Protein AF-A0A956QIU5-F1 (afdb_monomer)

Mean predicted aligned error: 4.74 Å

Radius of gyration: 16.52 Å; Cα contacts (8 Å, |Δi|>4): 47; chains: 1; bounding box: 33×35×39 Å

Structure (mmCIF, N/CA/C/O backbone):
data_AF-A0A956QIU5-F1
#
_entry.id   AF-A0A956QIU5-F1
#
loop_
_atom_site.group_PDB
_atom_site.id
_atom_site.type_symbol
_atom_site.label_atom_id
_atom_site.label_alt_id
_atom_site.label_comp_id
_atom_site.label_asym_id
_atom_site.label_entity_id
_atom_site.label_seq_id
_atom_site.pdbx_PDB_ins_code
_atom_site.Cartn_x
_atom_site.Cartn_y
_atom_site.Cartn_z
_atom_site.occupancy
_atom_site.B_iso_or_equiv
_atom_site.auth_seq_id
_atom_site.auth_comp_id
_atom_site.auth_asym_id
_atom_site.auth_atom_id
_atom_site.pdbx_PDB_model_num
ATOM 1 N N . MET A 1 1 ? 23.597 18.977 -25.306 1.00 56.09 1 MET A N 1
ATOM 2 C CA . MET A 1 1 ? 23.369 18.804 -23.857 1.00 56.09 1 MET A CA 1
ATOM 3 C C . MET A 1 1 ? 23.405 17.309 -23.591 1.00 56.09 1 MET A C 1
ATOM 5 O O . MET A 1 1 ? 22.580 16.603 -24.156 1.00 56.09 1 MET A O 1
ATOM 9 N N . ALA A 1 2 ? 24.438 16.808 -22.912 1.00 66.12 2 ALA A N 1
ATOM 10 C CA . ALA A 1 2 ? 24.595 15.374 -22.662 1.00 66.12 2 ALA A CA 1
ATOM 11 C C . ALA A 1 2 ? 23.584 14.923 -21.598 1.00 66.12 2 ALA A C 1
ATOM 13 O O . ALA A 1 2 ? 23.383 15.629 -20.612 1.00 66.12 2 ALA A O 1
ATOM 14 N N . ASN A 1 3 ? 22.933 13.780 -21.813 1.00 76.06 3 ASN A N 1
ATOM 15 C CA . ASN A 1 3 ? 22.008 13.195 -20.848 1.00 76.06 3 ASN A CA 1
ATOM 16 C C . ASN A 1 3 ? 22.778 12.880 -19.550 1.00 76.06 3 ASN A C 1
ATOM 18 O O . ASN A 1 3 ? 23.736 12.110 -19.589 1.00 76.06 3 ASN A O 1
ATOM 22 N N . ALA A 1 4 ? 22.402 13.513 -18.434 1.00 82.88 4 ALA A N 1
ATOM 23 C CA . ALA A 1 4 ? 23.129 13.535 -17.159 1.00 82.88 4 ALA A CA 1
ATOM 24 C C . ALA A 1 4 ? 23.070 12.198 -16.388 1.00 82.88 4 ALA A C 1
ATOM 26 O O . ALA A 1 4 ? 22.774 12.167 -15.198 1.00 82.88 4 ALA A O 1
ATOM 27 N N . GLY A 1 5 ? 23.297 11.075 -17.071 1.00 88.19 5 GLY A N 1
ATOM 28 C CA . GLY A 1 5 ? 23.177 9.738 -16.494 1.00 88.19 5 GLY A CA 1
ATOM 29 C C . GLY A 1 5 ? 21.733 9.265 -16.299 1.00 88.19 5 GLY A C 1
ATOM 30 O O . GLY A 1 5 ? 21.528 8.254 -15.635 1.00 88.19 5 GLY A O 1
ATOM 31 N N . VAL A 1 6 ? 20.731 9.944 -16.875 1.00 91.06 6 VAL A N 1
ATOM 32 C CA . VAL A 1 6 ? 19.338 9.476 -16.804 1.00 91.06 6 VAL A CA 1
ATOM 33 C C . VAL A 1 6 ? 19.169 8.273 -17.721 1.00 91.06 6 VAL A C 1
ATOM 35 O O . VAL A 1 6 ? 19.331 8.363 -18.941 1.00 91.06 6 VAL A O 1
ATOM 38 N N . GLN A 1 7 ? 18.828 7.143 -17.115 1.00 89.38 7 GLN A N 1
ATOM 39 C CA . GLN A 1 7 ? 18.541 5.891 -17.798 1.00 89.38 7 GLN A CA 1
ATOM 40 C C . GLN A 1 7 ? 17.045 5.590 -17.734 1.00 89.38 7 GLN A C 1
ATOM 42 O O . GLN A 1 7 ? 16.343 6.029 -16.823 1.00 89.38 7 GLN A O 1
ATOM 47 N N . VAL A 1 8 ? 16.558 4.834 -18.716 1.00 92.94 8 VAL A N 1
ATOM 48 C CA . VAL A 1 8 ? 15.177 4.347 -18.711 1.00 92.94 8 VAL A CA 1
ATOM 49 C C . VAL A 1 8 ? 14.992 3.323 -17.594 1.00 92.94 8 VAL A C 1
ATOM 51 O O . VAL A 1 8 ? 15.866 2.487 -17.358 1.00 92.94 8 VAL A O 1
ATOM 54 N N . VAL A 1 9 ? 13.846 3.375 -16.917 1.00 92.38 9 VAL A N 1
ATOM 55 C CA . VAL A 1 9 ? 13.485 2.355 -15.928 1.00 92.38 9 VAL A CA 1
ATOM 56 C C . VAL A 1 9 ? 13.242 1.036 -16.672 1.00 92.38 9 VAL A C 1
ATOM 58 O O . VAL A 1 9 ? 12.477 1.031 -17.642 1.00 92.38 9 VAL A O 1
ATOM 61 N N . PRO A 1 10 ? 13.891 -0.073 -16.277 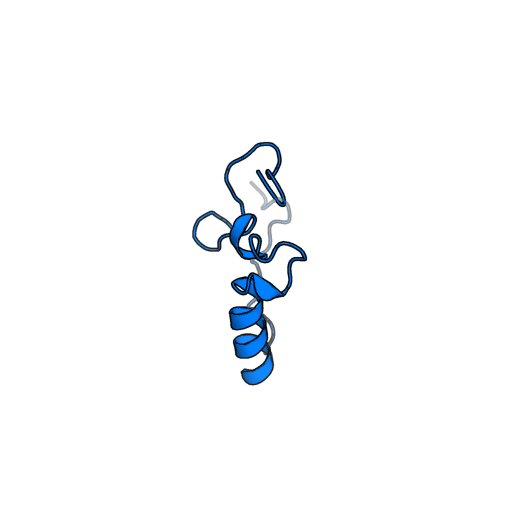1.00 94.12 10 PRO A N 1
ATOM 62 C CA . PRO A 1 10 ? 13.676 -1.357 -16.927 1.00 94.12 10 PRO A CA 1
ATOM 63 C C . PRO A 1 10 ? 12.267 -1.887 -16.641 1.00 94.12 10 PRO A C 1
ATOM 65 O O . PRO A 1 10 ? 11.612 -1.491 -15.676 1.00 94.12 10 PRO A O 1
ATOM 68 N N . ALA A 1 11 ? 11.813 -2.826 -17.469 1.00 95.00 11 ALA A N 1
ATOM 69 C CA . ALA A 1 11 ? 10.583 -3.553 -17.192 1.00 95.00 11 ALA A CA 1
ATOM 70 C C . ALA A 1 11 ? 10.668 -4.260 -15.829 1.00 95.00 11 ALA A C 1
ATOM 72 O O . ALA A 1 11 ? 11.733 -4.739 -15.428 1.00 95.00 11 ALA A O 1
ATOM 73 N N . ALA A 1 12 ? 9.535 -4.336 -15.129 1.00 91.56 12 ALA A N 1
ATOM 74 C CA . ALA A 1 12 ? 9.465 -5.045 -13.860 1.00 91.56 12 ALA A CA 1
ATOM 75 C C . ALA A 1 12 ? 9.865 -6.525 -14.044 1.00 91.56 12 ALA A C 1
ATOM 77 O O . ALA A 1 12 ? 9.487 -7.144 -15.045 1.00 91.56 12 ALA A O 1
ATOM 78 N N . PRO A 1 13 ? 10.615 -7.115 -13.098 1.00 94.38 13 PRO A N 1
ATOM 79 C CA . PRO A 1 13 ? 10.98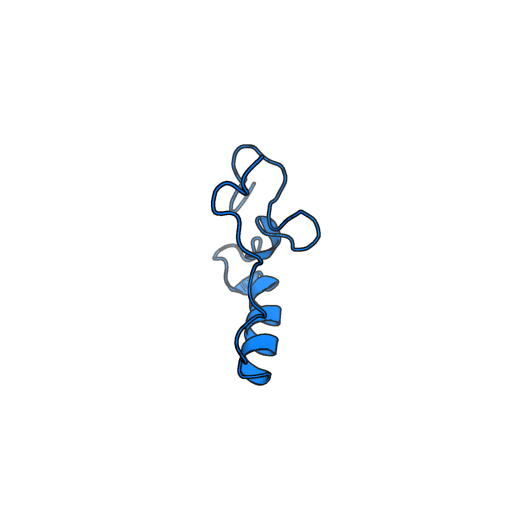6 -8.522 -13.168 1.00 94.38 13 PRO A CA 1
ATOM 80 C C . PRO A 1 13 ? 9.750 -9.418 -13.050 1.00 94.38 13 PRO A C 1
ATOM 82 O O . PRO A 1 13 ? 8.818 -9.096 -12.313 1.00 94.38 13 PRO A O 1
ATOM 85 N N . ALA A 1 14 ? 9.768 -10.575 -13.715 1.00 96.44 14 ALA A N 1
ATOM 86 C CA . ALA A 1 14 ? 8.695 -11.558 -13.599 1.00 96.44 14 ALA A CA 1
ATOM 87 C C . ALA A 1 14 ? 8.488 -11.968 -12.131 1.00 96.44 14 ALA A C 1
ATOM 89 O O . ALA A 1 14 ? 9.440 -12.326 -11.438 1.00 96.44 14 ALA A O 1
ATOM 90 N N . GLN A 1 15 ? 7.240 -11.906 -11.672 1.00 96.62 15 GLN A N 1
ATOM 91 C CA . GLN A 1 15 ? 6.823 -12.312 -10.333 1.00 96.62 15 GLN A CA 1
ATOM 92 C C . GLN A 1 15 ? 5.811 -13.455 -10.437 1.00 96.62 15 GLN A C 1
ATOM 94 O O . GLN A 1 15 ? 5.100 -13.580 -11.433 1.00 96.62 15 GLN A O 1
ATOM 99 N N . ASP A 1 16 ? 5.718 -14.267 -9.388 1.00 98.31 16 ASP A N 1
ATOM 100 C CA . ASP A 1 16 ? 4.650 -15.257 -9.248 1.00 98.31 16 ASP A CA 1
ATOM 101 C C . ASP A 1 16 ? 3.288 -14.547 -9.161 1.00 98.31 16 ASP A C 1
ATOM 103 O O . ASP A 1 16 ? 3.049 -13.752 -8.248 1.00 98.31 16 ASP A O 1
ATOM 107 N N . ALA A 1 17 ? 2.390 -14.849 -10.102 1.00 98.06 17 ALA A N 1
ATOM 108 C CA . ALA A 1 17 ? 1.073 -14.229 -10.191 1.00 98.06 17 ALA A CA 1
ATOM 109 C C . ALA A 1 17 ? 0.240 -14.423 -8.913 1.00 98.06 17 ALA A C 1
ATOM 111 O O . ALA A 1 17 ? -0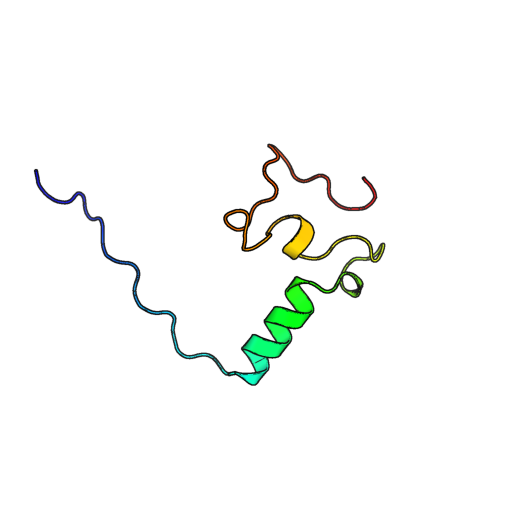.479 -13.508 -8.513 1.00 98.06 17 ALA A O 1
ATOM 112 N N . ALA A 1 18 ? 0.372 -15.569 -8.234 1.00 98.50 18 ALA A N 1
ATOM 113 C CA . ALA A 1 18 ? -0.341 -15.822 -6.984 1.00 98.50 18 ALA A CA 1
ATOM 114 C C . ALA A 1 18 ? 0.160 -14.903 -5.859 1.00 98.50 18 ALA A C 1
ATOM 116 O O . ALA A 1 18 ? -0.639 -14.364 -5.092 1.00 98.50 18 ALA A O 1
ATOM 117 N N . LYS A 1 19 ? 1.475 -14.657 -5.795 1.00 98.38 19 LYS A N 1
ATOM 118 C CA . LYS A 1 19 ? 2.062 -13.716 -4.829 1.00 98.38 19 LYS A CA 1
ATOM 119 C C . LYS A 1 19 ? 1.686 -12.274 -5.133 1.00 98.38 19 LYS A C 1
ATOM 121 O O . LYS A 1 19 ? 1.414 -11.528 -4.199 1.00 98.38 19 LYS A O 1
ATOM 126 N N . VAL A 1 20 ? 1.645 -11.886 -6.409 1.00 98.25 20 VAL A N 1
ATOM 127 C CA . VAL A 1 20 ? 1.204 -10.542 -6.815 1.00 98.25 20 VAL A CA 1
ATOM 128 C C . VAL A 1 20 ? -0.250 -10.315 -6.411 1.00 98.25 20 VAL A C 1
ATOM 130 O O . VAL A 1 20 ? -0.549 -9.301 -5.788 1.00 98.25 20 VAL A O 1
ATOM 133 N N . ALA A 1 21 ? -1.139 -11.272 -6.693 1.00 98.50 21 ALA A N 1
ATOM 134 C CA . ALA A 1 21 ? -2.549 -11.175 -6.323 1.00 98.50 21 ALA A CA 1
ATOM 135 C C . ALA A 1 21 ? -2.743 -11.092 -4.800 1.00 98.50 21 ALA A C 1
ATOM 137 O O . ALA A 1 21 ? -3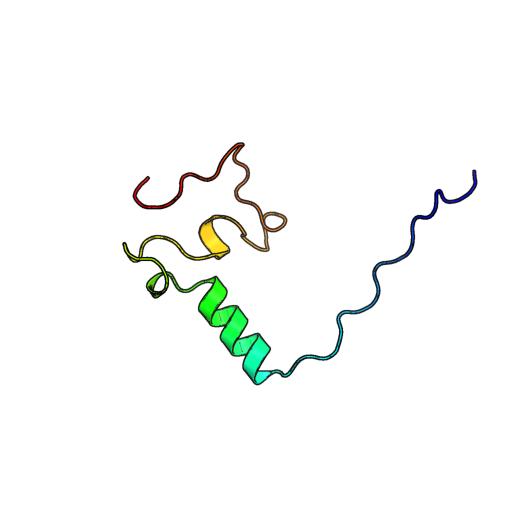.492 -10.242 -4.319 1.00 98.50 21 ALA A O 1
ATOM 138 N N . LEU A 1 22 ? -2.026 -11.925 -4.037 1.00 98.56 22 LEU A N 1
ATOM 139 C CA . LEU A 1 22 ? -2.041 -11.866 -2.576 1.00 98.56 22 LEU A CA 1
ATOM 140 C C . LEU A 1 22 ? -1.528 -10.514 -2.063 1.00 98.56 22 LEU A C 1
ATOM 142 O O . LEU A 1 22 ? -2.189 -9.880 -1.250 1.00 98.56 22 LEU A O 1
ATOM 146 N N . GLY A 1 23 ? -0.375 -10.054 -2.550 1.00 98.25 23 GLY A N 1
ATOM 147 C CA . GLY A 1 23 ? 0.201 -8.770 -2.152 1.00 98.25 23 GLY A CA 1
ATOM 148 C C . GLY A 1 23 ? -0.727 -7.599 -2.467 1.00 98.25 23 GLY A C 1
ATOM 149 O O . GLY A 1 23 ? -0.893 -6.709 -1.637 1.00 98.25 23 GLY A O 1
ATOM 150 N N . GLN A 1 24 ? -1.395 -7.635 -3.624 1.00 97.94 24 GLN A N 1
ATOM 151 C CA . GLN A 1 24 ? -2.402 -6.645 -3.977 1.00 97.94 24 GLN A CA 1
ATOM 152 C C . GLN A 1 24 ? -3.576 -6.675 -2.997 1.00 97.94 24 GLN A C 1
ATOM 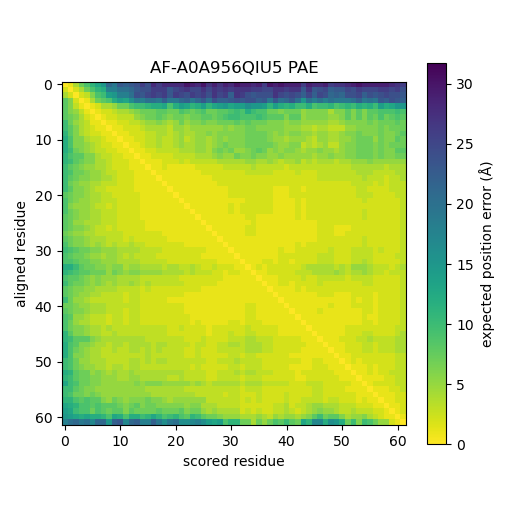154 O O . GLN A 1 24 ? -3.974 -5.613 -2.547 1.00 97.94 24 GLN A O 1
ATOM 159 N N . ALA A 1 25 ? -4.101 -7.842 -2.617 1.00 98.69 25 ALA A N 1
ATOM 160 C CA . ALA A 1 25 ? -5.170 -7.913 -1.619 1.00 98.69 25 ALA A CA 1
ATOM 161 C C . ALA A 1 25 ? -4.728 -7.323 -0.265 1.00 98.69 25 ALA A C 1
ATOM 163 O O . ALA A 1 25 ? -5.409 -6.458 0.282 1.00 98.69 25 ALA A O 1
ATOM 164 N N . LEU A 1 26 ? -3.549 -7.721 0.224 1.00 98.69 26 LEU A N 1
ATOM 165 C CA . LEU A 1 26 ? -2.998 -7.261 1.504 1.00 98.69 26 LEU A CA 1
ATOM 166 C C . LEU A 1 26 ? -2.731 -5.747 1.533 1.00 98.69 26 LEU A C 1
ATOM 168 O O . LEU A 1 26 ? -2.938 -5.115 2.563 1.00 98.69 26 LEU A O 1
ATOM 172 N N . MET A 1 27 ? -2.325 -5.143 0.410 1.00 98.50 27 MET A N 1
ATOM 173 C CA . MET A 1 27 ? -2.080 -3.696 0.295 1.00 98.50 27 MET A CA 1
ATOM 174 C C . MET A 1 27 ? -3.301 -2.850 0.698 1.00 98.50 27 MET A C 1
ATOM 176 O O . MET A 1 27 ? -3.145 -1.741 1.218 1.00 98.50 27 MET A O 1
ATOM 180 N N . PHE A 1 28 ? -4.509 -3.363 0.457 1.00 98.25 28 PHE A N 1
ATOM 181 C CA . PHE A 1 28 ? -5.772 -2.683 0.755 1.00 98.25 28 PHE A CA 1
ATOM 182 C C . PHE A 1 28 ? -6.469 -3.221 2.010 1.00 98.25 28 PHE A C 1
ATOM 184 O O . PHE A 1 28 ? -7.512 -2.689 2.392 1.00 98.25 28 PHE A O 1
ATOM 191 N N . ASP A 1 29 ? -5.917 -4.248 2.657 1.00 98.38 29 ASP A N 1
ATOM 192 C CA . ASP A 1 29 ? -6.559 -4.888 3.797 1.00 98.38 29 ASP A CA 1
ATOM 193 C C . ASP A 1 29 ? -6.200 -4.190 5.112 1.00 98.38 29 ASP A C 1
ATOM 195 O O . ASP A 1 29 ? -5.042 -4.131 5.534 1.00 98.38 29 ASP A O 1
ATOM 199 N N . LYS A 1 30 ? -7.226 -3.667 5.783 1.00 97.50 30 LYS A N 1
ATOM 200 C CA . LYS A 1 30 ? -7.072 -2.968 7.057 1.00 97.50 30 LYS A CA 1
ATOM 201 C C . LYS A 1 30 ? -6.877 -3.909 8.232 1.00 97.50 30 LYS A C 1
ATOM 203 O O . LYS A 1 30 ? -6.375 -3.460 9.260 1.00 97.50 30 LYS A O 1
ATOM 208 N N . ILE A 1 31 ? -7.230 -5.191 8.095 1.00 97.31 31 ILE A N 1
ATOM 209 C CA . ILE A 1 31 ? -7.110 -6.179 9.177 1.00 97.31 31 ILE A CA 1
ATOM 210 C C . ILE A 1 31 ? -5.663 -6.342 9.659 1.00 97.31 31 ILE A C 1
ATOM 212 O O . ILE A 1 31 ? -5.421 -6.796 10.772 1.00 97.31 31 ILE A O 1
ATOM 216 N N . LEU A 1 32 ? -4.698 -5.948 8.822 1.00 96.62 32 LEU A N 1
ATOM 217 C CA . LEU A 1 32 ? -3.277 -5.953 9.148 1.00 96.62 32 LEU A CA 1
ATOM 218 C C . LEU A 1 32 ? -2.879 -4.852 10.146 1.00 96.62 32 LEU A C 1
ATOM 220 O O . LEU A 1 32 ? -1.785 -4.915 10.705 1.00 96.62 32 LEU A O 1
ATOM 224 N N . SER A 1 33 ? -3.732 -3.849 10.381 1.00 95.62 33 SER A N 1
ATOM 225 C CA . SER A 1 33 ? -3.519 -2.820 11.403 1.00 95.62 33 SER A CA 1
ATOM 226 C C . SER A 1 33 ? -4.198 -3.195 12.719 1.00 95.62 33 SER A C 1
ATOM 228 O O . SER A 1 33 ? -5.265 -3.804 12.730 1.00 95.62 33 SER A O 1
ATOM 230 N N . GLY A 1 34 ? -3.605 -2.793 13.849 1.00 94.81 34 GLY A N 1
ATOM 231 C CA . GLY A 1 34 ? -4.140 -3.122 15.176 1.00 94.81 34 GLY A CA 1
ATOM 232 C C . GLY A 1 34 ? -5.573 -2.624 15.397 1.00 94.81 34 GLY A C 1
ATOM 233 O O . GLY A 1 34 ? -6.414 -3.380 15.873 1.00 94.81 34 GLY A O 1
ATOM 234 N N . ASN A 1 35 ? -5.862 -1.384 14.990 1.00 95.50 35 ASN A N 1
ATOM 235 C CA . ASN A 1 35 ? -7.193 -0.777 15.108 1.00 95.50 35 ASN A CA 1
ATOM 236 C C . ASN A 1 35 ? -8.123 -1.120 13.932 1.00 95.50 35 ASN A C 1
ATOM 238 O O . ASN A 1 35 ? -9.279 -0.705 13.925 1.00 95.50 35 ASN A O 1
ATOM 242 N N . MET A 1 36 ? -7.631 -1.870 12.941 1.00 96.00 36 MET A N 1
ATOM 243 C CA . MET A 1 36 ? -8.367 -2.264 11.736 1.00 96.00 36 MET A CA 1
ATOM 244 C C . MET A 1 36 ? -8.902 -1.082 10.903 1.00 96.00 36 MET A C 1
ATOM 246 O O . MET A 1 36 ? -9.881 -1.213 10.166 1.00 96.00 36 MET A O 1
ATOM 250 N N . ASP A 1 37 ? -8.256 0.080 10.988 1.00 95.62 37 ASP A N 1
ATOM 251 C CA . ASP A 1 37 ? -8.653 1.332 10.335 1.00 95.62 37 ASP A CA 1
ATOM 252 C C . ASP A 1 37 ? -7.676 1.784 9.232 1.00 95.62 37 ASP A C 1
ATOM 254 O O . ASP A 1 37 ? -8.084 2.515 8.319 1.00 95.62 37 ASP A O 1
ATOM 258 N N . ILE A 1 38 ? -6.439 1.274 9.248 1.00 97.00 38 ILE A N 1
ATOM 259 C CA . ILE A 1 38 ? -5.356 1.606 8.314 1.00 97.00 38 ILE A CA 1
ATOM 260 C C . ILE A 1 38 ? -4.953 0.396 7.469 1.00 97.00 38 ILE A C 1
ATOM 262 O O . ILE A 1 38 ? -4.775 -0.706 7.972 1.00 97.00 38 ILE A O 1
ATOM 266 N N . ALA A 1 39 ? -4.751 0.625 6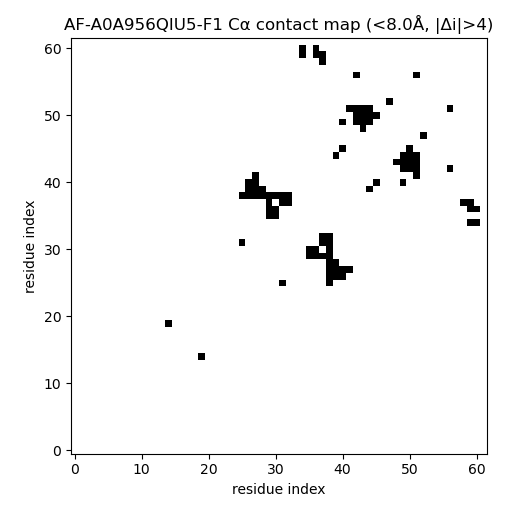.174 1.00 97.31 39 ALA A N 1
ATOM 267 C CA . ALA A 1 39 ? -4.055 -0.288 5.274 1.00 97.31 39 ALA A CA 1
ATOM 268 C C . ALA A 1 39 ? -2.857 0.444 4.656 1.00 97.31 39 ALA A C 1
ATOM 270 O O . ALA A 1 39 ? -2.764 1.672 4.727 1.00 97.31 39 ALA A O 1
ATOM 271 N N . CYS A 1 40 ? -1.964 -0.276 3.981 1.00 97.50 40 CYS A N 1
ATOM 272 C CA . CYS A 1 40 ? -0.856 0.348 3.259 1.00 97.50 40 CYS A CA 1
ATOM 273 C C . CYS A 1 40 ? -1.363 1.386 2.234 1.00 97.50 40 CYS A C 1
ATOM 275 O O . CYS A 1 40 ? -0.803 2.476 2.114 1.00 97.50 40 CYS A O 1
ATOM 277 N N . ALA A 1 41 ? -2.472 1.085 1.548 1.00 97.38 41 ALA A N 1
ATOM 278 C CA . ALA A 1 41 ? -3.110 1.975 0.578 1.00 97.38 41 ALA A CA 1
ATOM 279 C C . ALA A 1 41 ? -3.705 3.260 1.179 1.00 97.38 41 ALA A C 1
ATOM 281 O O . ALA A 1 41 ? -4.011 4.174 0.416 1.00 97.38 41 ALA A O 1
ATOM 282 N N . THR A 1 42 ? -3.853 3.357 2.507 1.00 96.62 42 THR A N 1
ATOM 283 C CA . THR A 1 42 ? -4.294 4.599 3.161 1.00 96.62 42 THR A CA 1
ATOM 284 C C . THR A 1 42 ? -3.275 5.718 2.945 1.00 96.62 42 THR A C 1
ATOM 286 O O . THR A 1 42 ? -3.672 6.832 2.619 1.00 96.62 42 THR A O 1
ATOM 289 N N . CYS A 1 43 ? -1.978 5.410 3.069 1.00 96.75 43 CYS A N 1
ATOM 290 C CA . CYS A 1 43 ? -0.900 6.387 2.877 1.00 96.75 43 CYS A CA 1
ATOM 291 C C . CYS A 1 43 ? -0.221 6.277 1.502 1.00 96.75 43 CYS A C 1
ATOM 293 O O . CYS A 1 43 ? 0.385 7.233 1.034 1.00 96.75 43 CYS A O 1
ATOM 295 N N . HIS A 1 44 ? -0.312 5.117 0.840 1.00 97.00 44 HIS A N 1
ATOM 296 C CA . HIS A 1 44 ? 0.371 4.832 -0.425 1.00 97.00 44 HIS A CA 1
ATOM 297 C C . HIS A 1 44 ? -0.608 4.484 -1.554 1.00 97.00 44 HIS A C 1
ATOM 299 O O . HIS A 1 44 ? -0.512 3.425 -2.180 1.00 97.00 44 HIS A O 1
ATOM 305 N N . HIS A 1 45 ? -1.577 5.358 -1.831 1.00 96.12 45 HIS A N 1
ATOM 306 C CA . HIS A 1 45 ? -2.605 5.052 -2.825 1.00 96.12 45 HIS A CA 1
ATOM 307 C C . HIS A 1 45 ? -2.040 5.093 -4.265 1.00 96.12 45 HIS A C 1
ATOM 309 O O . HIS A 1 45 ? -1.468 6.112 -4.667 1.00 96.12 45 HIS A O 1
ATOM 315 N N . PRO A 1 46 ? -2.223 4.049 -5.101 1.00 96.31 46 PRO A N 1
ATOM 316 C CA . PRO A 1 46 ? -1.614 3.992 -6.437 1.00 96.31 46 PRO A CA 1
ATOM 317 C C . PRO A 1 46 ? -2.025 5.130 -7.379 1.00 96.31 46 PRO A C 1
ATOM 319 O O . PRO A 1 46 ? -1.232 5.564 -8.208 1.00 96.31 46 PRO A O 1
ATOM 322 N N . THR A 1 47 ? -3.247 5.653 -7.240 1.00 96.38 47 THR A N 1
ATOM 323 C CA . THR A 1 47 ? -3.735 6.777 -8.064 1.00 96.38 47 THR A CA 1
ATOM 324 C C . THR A 1 47 ? -3.228 8.143 -7.598 1.00 96.38 47 THR A C 1
ATOM 326 O O . THR A 1 47 ? -3.512 9.146 -8.244 1.00 96.38 47 THR A O 1
ATOM 329 N N . GLN A 1 48 ? -2.511 8.193 -6.474 1.00 95.94 48 GLN A N 1
ATOM 330 C CA . GLN A 1 48 ? -1.980 9.412 -5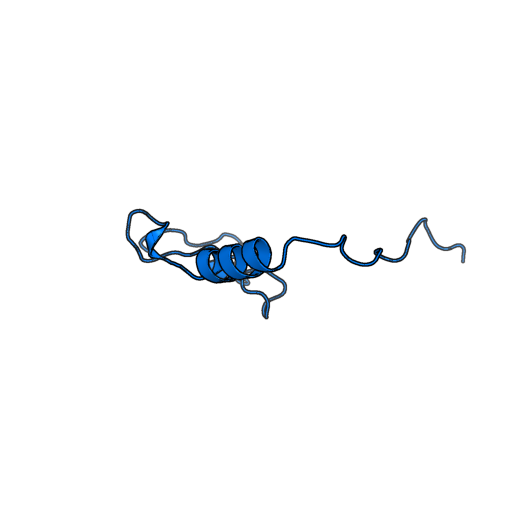.862 1.00 95.94 48 GLN A CA 1
ATOM 331 C C . GLN A 1 48 ? -0.450 9.374 -5.827 1.00 95.94 48 GLN A C 1
ATOM 333 O O . GLN A 1 48 ? 0.176 9.764 -4.846 1.00 95.94 48 GLN A O 1
ATOM 338 N N . SER A 1 49 ? 0.165 8.830 -6.881 1.00 96.25 49 SER A N 1
ATOM 339 C CA . SER A 1 49 ? 1.620 8.643 -6.955 1.00 96.25 49 SER A CA 1
ATOM 340 C C . SER A 1 49 ? 2.181 7.885 -5.748 1.00 96.25 49 SER A C 1
ATOM 342 O O . SER A 1 49 ? 3.289 8.163 -5.296 1.00 96.25 49 SER A O 1
ATOM 344 N N . THR A 1 50 ? 1.414 6.928 -5.213 1.00 96.62 50 THR A N 1
ATOM 345 C CA . THR A 1 50 ? 1.765 6.152 -4.012 1.00 96.62 50 THR A CA 1
ATOM 346 C C . THR A 1 50 ? 1.997 7.008 -2.759 1.00 96.62 50 THR A C 1
ATOM 348 O O . THR A 1 50 ? 2.812 6.650 -1.914 1.00 96.62 50 THR A O 1
ATOM 351 N N . ALA A 1 51 ? 1.267 8.116 -2.617 1.00 96.44 51 ALA A N 1
ATOM 352 C CA . ALA A 1 51 ? 1.284 9.000 -1.449 1.00 96.44 51 ALA A CA 1
ATOM 353 C C . ALA A 1 51 ? -0.149 9.381 -1.010 1.00 96.44 51 ALA A C 1
ATOM 355 O O . ALA A 1 51 ? -1.123 8.994 -1.660 1.00 96.44 51 ALA A O 1
ATOM 356 N N . ASP A 1 52 ? -0.277 10.142 0.081 1.00 96.06 52 ASP A N 1
ATOM 357 C CA . ASP A 1 52 ? -1.546 10.659 0.628 1.00 96.06 52 ASP A CA 1
ATOM 358 C C . ASP A 1 52 ? -1.703 12.185 0.502 1.00 96.06 52 ASP A C 1
ATOM 360 O O . ASP A 1 52 ? -2.725 12.744 0.895 1.00 96.06 52 ASP A O 1
ATOM 364 N N . GLY A 1 53 ? -0.704 12.867 -0.065 1.00 95.00 53 GLY A N 1
ATOM 365 C CA . GLY A 1 53 ? -0.738 14.312 -0.291 1.00 95.00 53 GLY A CA 1
ATOM 366 C C . GLY A 1 53 ? -0.562 15.162 0.972 1.00 95.00 53 GLY A C 1
ATOM 367 O O . GLY A 1 53 ? -0.769 16.374 0.908 1.00 95.00 53 GLY A O 1
ATOM 368 N N . LEU A 1 54 ? -0.171 14.566 2.101 1.00 95.19 54 LEU A N 1
ATOM 369 C CA . LEU A 1 54 ? 0.107 15.273 3.349 1.00 95.19 54 LEU A CA 1
ATOM 370 C C . LEU A 1 54 ? 1.616 15.430 3.570 1.00 95.19 54 LEU A C 1
ATOM 372 O O . LEU A 1 54 ? 2.425 14.652 3.069 1.00 95.19 54 LEU A O 1
ATOM 376 N N . SER A 1 55 ? 2.014 16.430 4.364 1.00 95.75 55 SER A N 1
ATOM 377 C CA . SER A 1 55 ? 3.418 16.570 4.785 1.00 95.75 55 SER A CA 1
ATOM 378 C C . SER A 1 55 ? 3.872 15.394 5.656 1.00 95.75 55 SER A C 1
ATOM 380 O O . SER A 1 55 ? 5.042 15.021 5.626 1.00 95.75 55 SER A O 1
ATOM 382 N N . VAL A 1 56 ? 2.950 14.841 6.451 1.00 95.56 56 VAL A N 1
ATOM 383 C CA . VAL A 1 56 ? 3.124 13.655 7.297 1.00 95.56 56 VAL A CA 1
ATOM 384 C C . VAL A 1 56 ? 1.790 12.914 7.336 1.00 95.56 56 VAL A C 1
ATOM 386 O O . VAL A 1 56 ? 0.744 13.541 7.516 1.00 95.56 56 VAL A O 1
ATOM 389 N N . SER A 1 57 ? 1.830 11.592 7.182 1.00 95.81 57 SER A N 1
ATOM 390 C CA . SER A 1 57 ? 0.645 10.745 7.288 1.00 95.81 57 SER A CA 1
ATOM 391 C C . SER A 1 57 ? 0.055 10.771 8.696 1.00 95.81 57 SER A C 1
ATOM 393 O O . SER A 1 57 ? 0.779 10.769 9.688 1.00 95.81 57 SER A O 1
ATOM 395 N N . ILE A 1 58 ? -1.271 10.722 8.770 1.00 94.38 58 ILE A N 1
AT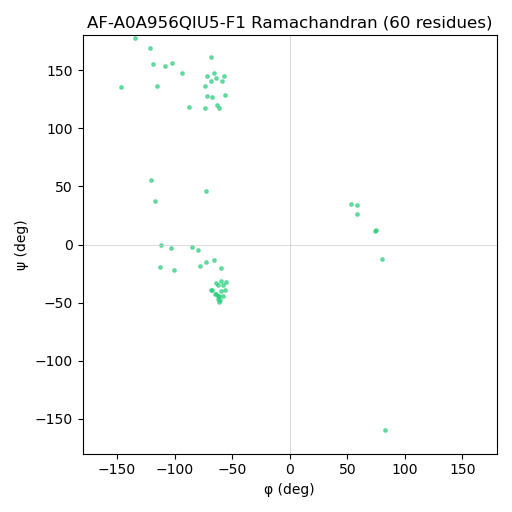OM 396 C CA . ILE A 1 58 ? -2.033 10.778 10.024 1.00 94.38 58 ILE A CA 1
ATOM 397 C C . ILE A 1 58 ? -1.752 9.553 10.918 1.00 94.38 58 ILE A C 1
ATOM 399 O O . ILE A 1 58 ? -1.530 9.684 12.117 1.00 94.38 58 ILE A O 1
ATOM 403 N N . GLY A 1 59 ? -1.690 8.356 10.323 1.00 90.81 59 GLY A N 1
ATOM 404 C CA . GLY A 1 59 ? -1.538 7.100 11.062 1.00 90.81 59 GLY A CA 1
ATOM 405 C C . GLY A 1 59 ? -2.867 6.565 11.608 1.00 90.81 59 GLY A C 1
ATOM 406 O O . GLY A 1 59 ? -3.933 6.886 11.090 1.00 90.81 59 GLY A O 1
ATOM 407 N N . THR A 1 60 ? -2.805 5.688 12.611 1.00 92.69 60 THR A N 1
ATOM 408 C CA . THR A 1 60 ? -3.987 5.046 13.219 1.00 92.69 60 THR A CA 1
ATOM 409 C C . THR A 1 60 ? -4.790 6.022 14.070 1.00 92.69 60 THR A C 1
ATOM 411 O O . THR A 1 60 ? -4.195 6.811 14.799 1.00 92.69 60 THR A O 1
ATOM 414 N N . GLY A 1 61 ? -6.117 5.887 14.094 1.00 83.75 61 GLY A N 1
ATOM 415 C CA . GLY A 1 61 ? -6.986 6.621 15.018 1.00 83.75 61 GLY A CA 1
ATOM 416 C C . GLY A 1 61 ? -7.324 8.065 14.636 1.00 83.75 61 GLY A C 1
ATOM 417 O O . GLY A 1 61 ? -8.275 8.594 15.207 1.00 83.75 61 GLY A O 1
ATOM 418 N N . GLY A 1 62 ? -6.638 8.662 13.656 1.00 69.56 62 GLY A N 1
ATOM 419 C CA . GLY A 1 62 ? -6.832 10.073 13.309 1.00 69.56 62 GLY A CA 1
ATOM 420 C C . GLY A 1 62 ? -6.044 11.003 14.218 1.00 69.56 62 GLY A C 1
ATOM 421 O O . GLY A 1 62 ? -6.552 11.310 15.315 1.00 69.56 62 GLY A O 1
#

pLDDT: mean 93.67, std 7.92, range [56.09, 98.69]

Secondary structure (DSSP, 8-state):
----S--PPPPPPP--HHHHHHHHHHHH-GGGSTTS---HHHHSBGGGTTB-SSSS---TT-

Foldseek 3Di:
DDDPPDDDDDDDDDDDPVVVVVVVVQQPFLVVPPQSPDHQCCAQPVVVVGGNPDPDDPDPPD

Sequence (62 aa):
MANAGVQVVPAAPAQDAAKVALGQALMFDKILSGNMDIACATCHHPTQSTADGLSVSIGTGG

Nearest PDB structures (foldseek):
  2vhd-assembly1_B  TM=9.467E-01  e=4.771E-02  Pseudomonas aeruginosa
  3hq7-assembly1_A-2  TM=7.296E-01  e=2.851E-02  Geobacter sulfurreducens
  3hq8-assembly1_A  TM=7.403E-01  e=4.433E-02  Geobacter sulfurreducens
  3hq8-assembly1_B  TM=7.607E-01  e=5.949E-02  Geobacter sulfurreducens
  3hq6-assembly1_B  TM=7.470E-01  e=5.527E-02  Geobacter sulfurreducens

Solvent-accessible surface area (backbone atoms only — not comparable to full-atom values): 4133 Å² total; per-residue (Å²): 134,79,78,86,76,79,70,83,84,74,81,81,76,93,69,62,66,70,57,52,54,50,50,57,54,53,36,65,35,22,78,83,29,95,84,49,79,42,27,60,39,68,50,36,25,77,94,50,84,47,32,65,91,58,98,66,80,76,69,78,92,10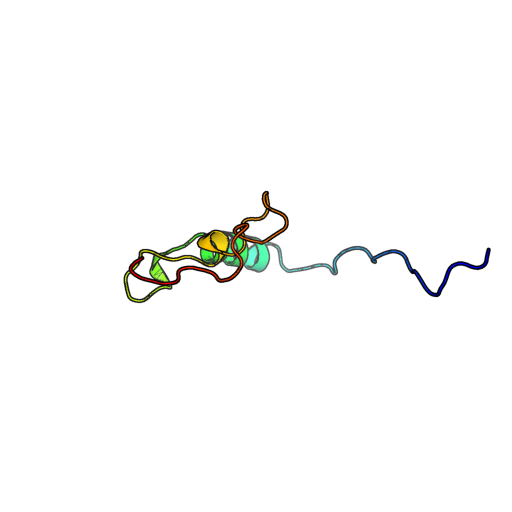7